Protein AF-A0A382MXR0-F1 (afdb_monomer_lite)

Foldseek 3Di:
DDDVVLVVVLVVVLVVVVVVVPDSVVSCVVSQLVSLLVVQDDPPDDPDPVVSVVGCSVVVVVVVVVVVVPDVVVVVPVVVVVVVVVCVVVCVVVVVVVVVCVVCVPPDDD

pLDDT: mean 84.45, std 12.99, range [44.72, 97.12]

InterPro domains:
  IPR004681 TRAP transporter large membrane protein DctM [PTHR33362] (6-102)
  IPR010656 TRAP C4-dicarboxylate transport system permease DctM subunit [PF06808] (12-100)

Radius of gyration: 26.58 Å; chains: 1; bounding box: 70×34×62 Å

Sequence (110 aa):
MTNPEVAILMLSSFILMVLLGFPVAFTLLAMGVFFGYYAYHDAGSINTISDAFNNNIFYLLNQNTYSVMENDTLVAIPLFLFMGYVVERANIVNKLFYSLQMAARNLPGS

Organism: NCBI:txid408172

Secondary structure (DSSP, 8-state):
---HHHHHHHHHHHHHHHHTT--HHHHHHHHHHHHHHHHS--TT--SSHHHHH--HHHHHHHHHHHHHHT-HHHHHHHHHHHHHHHHHHTTHHHHHHHHHHHHHTTS---

Structure (mmCIF, N/CA/C/O backbone):
data_AF-A0A382MXR0-F1
#
_entry.id   AF-A0A382MXR0-F1
#
loop_
_atom_site.group_PDB
_atom_site.id
_atom_site.type_symbol
_atom_site.label_atom_id
_atom_site.label_alt_id
_atom_site.label_comp_id
_atom_site.label_asym_id
_atom_site.label_entity_id
_atom_site.label_seq_id
_atom_site.pdbx_PDB_ins_code
_atom_site.Cartn_x
_atom_site.Cartn_y
_atom_site.Cartn_z
_atom_site.occupancy
_atom_site.B_iso_or_equiv
_atom_site.auth_seq_id
_atom_site.auth_comp_id
_atom_site.auth_asym_id
_atom_site.auth_atom_id
_atom_site.pdbx_PDB_model_num
ATOM 1 N N . MET A 1 1 ? 12.992 9.011 -24.026 1.00 44.72 1 MET A N 1
ATOM 2 C CA . MET A 1 1 ? 11.881 9.339 -24.949 1.00 44.72 1 MET A CA 1
ATOM 3 C C . MET A 1 1 ? 10.851 8.230 -24.815 1.00 44.72 1 MET A C 1
ATOM 5 O O . MET A 1 1 ? 11.226 7.070 -24.911 1.00 44.72 1 MET A O 1
ATOM 9 N N . THR A 1 2 ? 9.609 8.550 -24.453 1.00 61.34 2 THR A N 1
ATOM 10 C CA . THR A 1 2 ? 8.541 7.575 -24.182 1.00 61.34 2 THR A CA 1
ATOM 11 C C . THR A 1 2 ? 8.089 6.920 -25.483 1.00 61.34 2 THR A C 1
ATOM 13 O O . THR A 1 2 ? 7.253 7.462 -26.198 1.00 61.34 2 THR A O 1
ATOM 16 N N . ASN A 1 3 ? 8.665 5.758 -25.798 1.00 78.75 3 ASN A N 1
ATOM 17 C CA . ASN A 1 3 ? 8.239 4.938 -26.927 1.00 78.75 3 ASN A CA 1
ATOM 18 C C . ASN A 1 3 ? 6.846 4.360 -26.612 1.00 78.75 3 ASN A C 1
ATOM 20 O O . ASN A 1 3 ? 6.734 3.535 -25.699 1.00 78.75 3 ASN A O 1
ATOM 24 N N . PRO A 1 4 ? 5.781 4.767 -27.327 1.00 81.62 4 PRO A N 1
ATOM 25 C CA . PRO A 1 4 ? 4.420 4.298 -27.051 1.00 81.62 4 PRO A CA 1
ATOM 26 C C . PRO A 1 4 ? 4.281 2.779 -27.229 1.00 81.62 4 PRO A C 1
ATOM 28 O O . PRO A 1 4 ? 3.481 2.143 -26.548 1.00 81.62 4 PRO A O 1
ATOM 31 N N . GLU A 1 5 ? 5.119 2.182 -28.074 1.00 86.12 5 GLU A N 1
ATOM 32 C CA . GLU A 1 5 ? 5.215 0.735 -28.289 1.00 86.12 5 GLU A CA 1
ATOM 33 C C . GLU A 1 5 ? 5.515 -0.030 -26.990 1.00 86.12 5 GLU A C 1
ATOM 35 O O . GLU A 1 5 ? 4.892 -1.051 -26.700 1.00 86.12 5 GLU A O 1
ATOM 40 N N . VAL A 1 6 ? 6.410 0.504 -26.154 1.00 84.44 6 VAL A N 1
ATOM 41 C CA . VAL A 1 6 ? 6.814 -0.109 -24.879 1.00 84.44 6 VAL A CA 1
ATOM 42 C C . VAL A 1 6 ? 5.665 -0.068 -23.872 1.00 84.44 6 VAL A C 1
ATOM 44 O O . VAL A 1 6 ? 5.443 -1.036 -23.148 1.00 84.44 6 VAL A O 1
ATOM 47 N N . ALA A 1 7 ? 4.885 1.017 -23.861 1.00 85.00 7 ALA A N 1
ATOM 48 C CA . ALA A 1 7 ? 3.716 1.141 -22.992 1.00 85.00 7 ALA A CA 1
ATOM 49 C C . ALA A 1 7 ? 2.612 0.135 -23.367 1.00 85.00 7 ALA A C 1
ATOM 51 O O . ALA A 1 7 ? 2.029 -0.501 -22.487 1.00 85.00 7 ALA A O 1
ATOM 52 N N . ILE A 1 8 ? 2.363 -0.060 -24.667 1.00 89.69 8 ILE A N 1
ATOM 53 C CA . ILE A 1 8 ? 1.388 -1.045 -25.163 1.00 89.69 8 ILE A CA 1
ATOM 54 C C . ILE A 1 8 ? 1.846 -2.475 -24.841 1.00 89.69 8 ILE A C 1
ATOM 56 O O . ILE A 1 8 ? 1.027 -3.302 -24.431 1.00 89.69 8 ILE A O 1
ATOM 60 N N . LEU A 1 9 ? 3.145 -2.767 -24.960 1.00 89.69 9 LEU A N 1
ATOM 61 C CA . LEU A 1 9 ? 3.718 -4.058 -24.569 1.00 89.69 9 LEU A CA 1
ATOM 62 C C . LEU A 1 9 ? 3.621 -4.308 -23.057 1.00 89.69 9 LEU A C 1
ATOM 64 O O . LEU A 1 9 ? 3.255 -5.414 -22.651 1.00 89.69 9 LEU A O 1
ATOM 68 N N . MET A 1 10 ? 3.881 -3.297 -22.222 1.00 89.44 10 MET A N 1
ATOM 69 C CA . MET A 1 10 ? 3.746 -3.400 -20.762 1.00 89.44 10 MET A CA 1
ATOM 70 C C . MET A 1 10 ? 2.302 -3.716 -20.365 1.00 89.44 10 MET A C 1
ATOM 72 O O . MET A 1 10 ? 2.055 -4.616 -19.566 1.00 89.44 10 MET A O 1
ATOM 76 N N . LEU A 1 11 ? 1.334 -3.024 -20.970 1.00 90.69 11 LEU A N 1
ATOM 77 C CA . LEU A 1 11 ? -0.084 -3.236 -20.691 1.00 90.69 11 LEU A CA 1
ATOM 78 C C . LEU A 1 11 ? -0.572 -4.607 -21.184 1.00 90.69 11 LEU A C 1
ATOM 80 O O . LEU A 1 11 ? -1.250 -5.322 -20.448 1.00 90.69 11 LEU A O 1
ATOM 84 N N . SER A 1 12 ? -0.193 -5.007 -22.399 1.00 91.88 12 SER A N 1
ATOM 85 C CA . SER A 1 12 ? -0.607 -6.295 -22.974 1.00 91.88 12 SER A CA 1
ATOM 86 C C . SER A 1 12 ? -0.039 -7.480 -22.187 1.00 91.88 12 SER A C 1
ATOM 88 O O . SER A 1 12 ? -0.761 -8.427 -21.878 1.00 91.88 12 SER A O 1
ATOM 90 N N . SER A 1 13 ? 1.242 -7.418 -21.809 1.00 89.25 13 SER A N 1
ATOM 91 C CA . SER A 1 13 ? 1.887 -8.461 -20.999 1.00 89.25 13 SER A CA 1
ATOM 92 C C . SER A 1 13 ? 1.346 -8.515 -19.567 1.00 89.25 13 SER A C 1
ATOM 94 O O . SER A 1 13 ? 1.151 -9.609 -19.035 1.00 89.25 13 SER A O 1
ATOM 96 N N . PHE A 1 14 ? 1.025 -7.365 -18.965 1.00 91.00 14 PHE A N 1
ATOM 97 C CA . PHE A 1 14 ? 0.365 -7.301 -17.661 1.00 91.00 14 PHE A CA 1
ATOM 98 C C . PHE A 1 14 ? -0.994 -8.014 -17.671 1.00 91.00 14 PHE A C 1
ATOM 100 O O . PHE A 1 14 ? -1.247 -8.859 -16.813 1.00 91.00 14 PHE A O 1
ATOM 107 N N . ILE A 1 15 ? -1.839 -7.746 -18.673 1.00 91.94 15 ILE A N 1
ATOM 108 C CA . ILE A 1 15 ? -3.151 -8.400 -18.805 1.00 91.94 15 ILE A CA 1
ATOM 109 C C . ILE A 1 15 ? -2.992 -9.919 -18.940 1.00 91.94 15 ILE A C 1
ATOM 111 O O . ILE A 1 15 ? -3.692 -10.668 -18.260 1.00 91.94 15 ILE A O 1
ATOM 115 N N . LEU A 1 16 ? -2.043 -10.388 -19.759 1.00 92.12 16 LEU A N 1
ATOM 116 C CA . LEU A 1 16 ? -1.779 -11.822 -19.913 1.00 92.12 16 LEU A CA 1
ATOM 117 C C . LEU A 1 16 ? -1.370 -12.487 -18.590 1.00 92.12 16 LEU A C 1
ATOM 119 O O . LEU A 1 16 ? -1.868 -13.566 -18.276 1.00 92.12 16 LEU A O 1
ATOM 123 N N . MET A 1 17 ? -0.512 -11.848 -17.787 1.00 89.56 17 MET A N 1
ATOM 124 C CA . MET A 1 17 ? -0.109 -12.395 -16.485 1.00 89.56 17 MET A CA 1
ATOM 125 C C . MET A 1 17 ? -1.247 -12.420 -15.459 1.00 89.56 17 MET A C 1
ATOM 127 O O . MET A 1 17 ? -1.338 -13.368 -14.680 1.00 89.56 17 MET A O 1
ATOM 131 N N . VAL A 1 18 ? -2.133 -11.421 -15.468 1.00 90.69 18 VAL A N 1
ATOM 132 C CA . VAL A 1 18 ? -3.315 -11.411 -14.592 1.00 90.69 18 VAL A CA 1
ATOM 133 C C . VAL A 1 18 ? -4.292 -12.526 -14.980 1.00 90.69 18 VAL A C 1
ATOM 135 O O . VAL A 1 18 ? -4.834 -13.192 -14.100 1.00 90.69 18 VAL A O 1
ATOM 138 N N . LEU A 1 19 ? -4.469 -12.797 -16.279 1.00 92.19 19 LEU A N 1
ATOM 139 C CA . LEU A 1 19 ? -5.316 -13.897 -16.765 1.00 92.19 19 LEU A CA 1
ATOM 140 C C . LEU A 1 19 ? -4.775 -15.289 -16.402 1.00 92.19 19 LEU A C 1
ATOM 142 O O . LEU A 1 19 ? -5.561 -16.220 -16.247 1.00 92.19 19 LEU A O 1
ATOM 146 N N . LEU A 1 20 ? -3.459 -15.433 -16.207 1.00 90.12 20 LEU A N 1
ATOM 147 C CA . LEU A 1 20 ? -2.848 -16.659 -15.675 1.00 90.12 20 LEU A CA 1
ATOM 148 C C . LEU A 1 20 ? -3.154 -16.888 -14.179 1.00 90.12 20 LEU A C 1
ATOM 150 O O . LEU A 1 20 ? -2.806 -17.938 -13.643 1.00 90.12 20 LEU A O 1
ATOM 154 N N . GLY A 1 21 ? -3.810 -15.937 -13.503 1.00 88.31 21 GLY A N 1
ATOM 155 C CA . GLY A 1 21 ? -4.260 -16.071 -12.115 1.00 88.31 21 GLY A CA 1
ATOM 156 C C . GLY A 1 21 ? -3.172 -15.836 -11.065 1.00 88.31 21 GLY A C 1
ATOM 157 O O . GLY A 1 21 ? -3.372 -16.161 -9.894 1.00 88.31 21 GLY A O 1
ATOM 158 N N . PHE A 1 22 ? -2.018 -15.282 -11.450 1.00 86.94 22 PHE A N 1
ATOM 159 C CA . PHE A 1 22 ? -0.956 -14.956 -10.497 1.00 86.94 22 PHE A CA 1
ATOM 160 C C . PHE A 1 22 ? -1.355 -13.741 -9.634 1.00 86.94 22 PHE A C 1
ATOM 162 O O . PHE A 1 22 ? -1.989 -12.815 -10.149 1.00 86.94 22 PHE A O 1
ATOM 169 N N . PRO A 1 23 ? -0.998 -13.691 -8.334 1.00 91.50 23 PRO A N 1
ATOM 170 C CA . PRO A 1 23 ? -1.360 -12.563 -7.483 1.00 91.50 23 PRO A CA 1
ATOM 171 C C . PRO A 1 23 ? -0.844 -11.234 -8.048 1.00 91.50 23 PRO A C 1
ATOM 173 O O . PRO A 1 23 ? 0.349 -11.069 -8.321 1.00 91.50 23 PRO A O 1
ATOM 176 N N . VAL A 1 24 ? -1.754 -10.267 -8.184 1.00 91.38 24 VAL A N 1
ATOM 177 C CA . VAL A 1 24 ? -1.517 -9.023 -8.934 1.00 91.38 24 VAL A CA 1
ATOM 178 C C . VAL A 1 24 ? -0.326 -8.229 -8.385 1.00 91.38 24 VAL A C 1
ATOM 180 O O . VAL A 1 24 ? 0.461 -7.693 -9.161 1.00 91.38 24 VAL A O 1
ATOM 183 N N . ALA A 1 25 ? -0.116 -8.217 -7.065 1.00 90.88 25 ALA A N 1
ATOM 184 C CA . ALA A 1 25 ? 1.000 -7.506 -6.436 1.00 90.88 25 ALA A CA 1
ATOM 185 C C . ALA A 1 25 ? 2.374 -7.946 -6.978 1.00 90.88 25 ALA A C 1
ATOM 187 O O . ALA A 1 25 ? 3.212 -7.108 -7.307 1.00 90.88 25 ALA A O 1
ATOM 188 N N . PHE A 1 26 ? 2.587 -9.254 -7.136 1.00 90.00 26 PHE A N 1
ATOM 189 C CA . PHE A 1 26 ? 3.849 -9.775 -7.656 1.00 90.00 26 PHE A CA 1
ATOM 190 C C . PHE A 1 26 ? 3.988 -9.536 -9.162 1.00 90.00 26 PHE A C 1
ATOM 192 O O . PHE A 1 26 ? 5.088 -9.222 -9.617 1.00 90.00 26 PHE A O 1
ATOM 199 N N . THR A 1 27 ? 2.890 -9.614 -9.930 1.00 91.81 27 THR A N 1
ATOM 200 C CA . THR A 1 27 ? 2.925 -9.254 -11.362 1.00 91.81 27 THR A CA 1
ATOM 201 C C . THR A 1 27 ? 3.320 -7.794 -11.570 1.00 91.81 27 THR A C 1
ATOM 203 O O . THR A 1 27 ? 4.144 -7.510 -12.432 1.00 91.81 27 THR A O 1
ATOM 206 N N . LEU A 1 28 ? 2.791 -6.872 -10.758 1.00 91.31 28 LEU A N 1
ATOM 207 C CA . LEU A 1 28 ? 3.072 -5.440 -10.870 1.00 91.31 28 LEU A CA 1
ATOM 208 C C . LEU A 1 28 ? 4.517 -5.114 -10.504 1.00 91.31 28 LEU A C 1
ATOM 210 O O . LEU A 1 28 ? 5.155 -4.332 -11.204 1.00 91.31 28 LEU A O 1
ATOM 214 N N . LEU A 1 29 ? 5.047 -5.740 -9.450 1.00 90.44 29 LEU A N 1
ATOM 215 C CA . LEU A 1 29 ? 6.450 -5.586 -9.070 1.00 90.44 29 LEU A CA 1
ATOM 216 C C . LEU A 1 29 ? 7.366 -6.090 -10.190 1.00 90.44 29 LEU A C 1
ATOM 218 O O . LEU A 1 29 ? 8.223 -5.344 -10.658 1.00 90.44 29 LEU A O 1
ATOM 222 N N . ALA A 1 30 ? 7.162 -7.325 -10.662 1.00 89.75 30 ALA A N 1
ATOM 223 C CA . ALA A 1 30 ? 7.985 -7.912 -11.718 1.00 89.75 30 ALA A CA 1
ATOM 224 C C . ALA A 1 30 ? 7.934 -7.085 -13.012 1.00 89.75 30 ALA A C 1
ATOM 226 O O . ALA A 1 30 ? 8.972 -6.801 -13.607 1.00 89.75 30 ALA A O 1
ATOM 227 N N . MET A 1 31 ? 6.738 -6.642 -13.410 1.00 89.44 31 MET A N 1
ATOM 228 C CA . MET A 1 31 ? 6.532 -5.811 -14.593 1.00 89.44 31 MET A CA 1
ATOM 229 C C . MET A 1 31 ? 7.193 -4.434 -14.449 1.00 89.44 31 MET A C 1
ATOM 231 O O . MET A 1 31 ? 7.886 -3.983 -15.359 1.00 89.44 31 MET A O 1
ATOM 235 N N . GLY A 1 32 ? 7.038 -3.789 -13.288 1.00 87.44 32 GLY A N 1
ATOM 236 C CA . GLY A 1 32 ? 7.640 -2.490 -12.988 1.00 87.44 32 GLY A CA 1
ATOM 237 C C . GLY A 1 32 ? 9.167 -2.532 -12.964 1.00 87.44 32 GLY A C 1
ATOM 238 O O . GLY A 1 32 ? 9.810 -1.630 -13.493 1.00 87.44 32 GLY A O 1
ATOM 239 N N . VAL A 1 33 ? 9.759 -3.605 -12.430 1.00 88.50 33 VAL A N 1
ATOM 2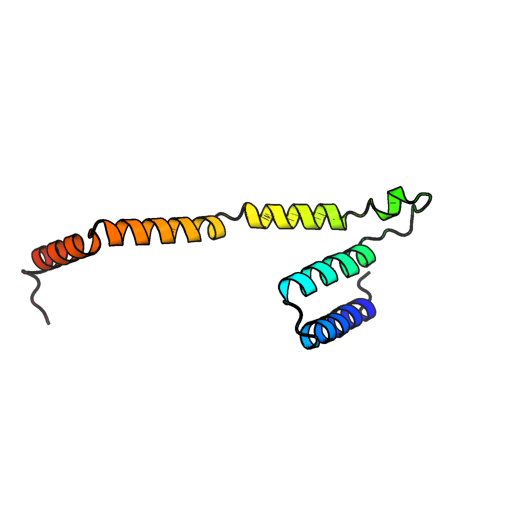40 C CA . VAL A 1 33 ? 11.215 -3.803 -12.456 1.00 88.50 33 VAL A CA 1
ATOM 241 C C . VAL A 1 33 ? 11.703 -4.121 -13.866 1.00 88.50 33 VAL A C 1
ATOM 243 O O . VAL A 1 33 ? 12.691 -3.539 -14.296 1.00 88.50 33 VAL A O 1
ATOM 246 N N . PHE A 1 34 ? 11.017 -4.989 -14.613 1.00 87.31 34 PHE A N 1
ATOM 247 C CA . PHE A 1 34 ? 11.426 -5.383 -15.965 1.00 87.31 34 PHE A CA 1
ATOM 248 C C . PHE A 1 34 ? 11.380 -4.211 -16.958 1.00 87.31 34 PHE A C 1
ATOM 250 O O . PHE A 1 34 ? 12.366 -3.917 -17.634 1.00 87.31 34 PHE A O 1
ATOM 257 N N . PHE A 1 35 ? 10.256 -3.492 -17.013 1.00 86.00 35 PHE A N 1
ATOM 258 C CA . PHE A 1 35 ? 10.111 -2.325 -17.885 1.00 86.00 35 PHE A CA 1
ATOM 259 C C . PHE A 1 35 ? 10.880 -1.108 -17.361 1.00 86.00 35 PHE A C 1
ATOM 261 O O . PHE A 1 35 ? 11.415 -0.336 -18.156 1.00 86.00 35 PHE A O 1
ATOM 268 N N . GLY A 1 36 ? 11.003 -0.955 -16.039 1.00 81.31 36 GLY A N 1
ATOM 269 C CA . GLY A 1 36 ? 11.855 0.062 -15.427 1.00 81.31 36 GLY A CA 1
ATOM 270 C C . GLY A 1 36 ? 13.335 -0.158 -15.741 1.00 81.31 36 GLY A C 1
ATOM 271 O O . GLY A 1 36 ? 14.032 0.792 -16.087 1.00 81.31 36 GLY A O 1
ATOM 272 N N . TYR A 1 37 ? 13.801 -1.408 -15.721 1.00 81.06 37 TYR A N 1
ATOM 273 C CA . TYR A 1 37 ? 15.154 -1.767 -16.138 1.00 81.06 37 TYR A CA 1
ATOM 274 C C . TYR A 1 37 ? 15.405 -1.362 -17.589 1.00 81.06 37 TYR A C 1
ATOM 276 O O . TYR A 1 37 ? 16.392 -0.688 -17.861 1.00 81.06 37 TYR A O 1
ATOM 284 N N . TYR A 1 38 ? 14.478 -1.689 -18.495 1.00 78.44 38 TYR A N 1
ATOM 285 C CA . TYR A 1 38 ? 14.555 -1.307 -19.906 1.00 78.44 38 TYR A 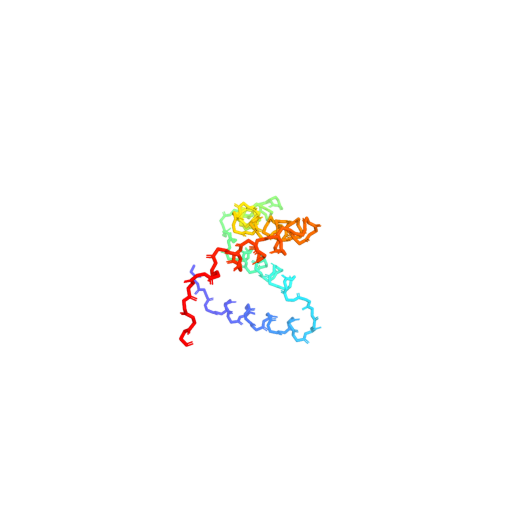CA 1
ATOM 286 C C . TYR A 1 38 ? 14.553 0.220 -20.121 1.00 78.44 38 TYR A C 1
ATOM 288 O O . TYR A 1 38 ? 15.279 0.721 -20.974 1.00 78.44 38 TYR A O 1
ATOM 296 N N . ALA A 1 39 ? 13.769 0.974 -19.343 1.00 74.69 39 ALA A N 1
ATOM 297 C CA . ALA A 1 39 ? 13.640 2.426 -19.492 1.00 74.69 39 ALA A CA 1
ATOM 298 C C . ALA A 1 39 ? 14.845 3.221 -18.957 1.00 74.69 39 ALA A C 1
ATOM 300 O O . ALA A 1 39 ? 15.200 4.246 -19.536 1.00 74.69 39 ALA A O 1
ATOM 301 N N . TYR A 1 40 ? 15.460 2.764 -17.863 1.00 69.44 40 TYR A N 1
ATOM 302 C CA . TYR A 1 40 ? 16.627 3.404 -17.238 1.00 69.44 40 TYR A CA 1
ATOM 303 C C . TYR A 1 40 ? 17.968 2.842 -17.732 1.00 69.44 40 TYR A C 1
ATOM 305 O O . TYR A 1 40 ? 19.022 3.191 -17.202 1.00 69.44 40 TYR A O 1
ATOM 313 N N . HIS A 1 41 ? 17.942 1.970 -18.740 1.00 66.31 41 HIS A N 1
ATOM 314 C CA . HIS A 1 41 ? 19.140 1.426 -19.357 1.00 66.31 41 HIS A CA 1
ATOM 315 C C . HIS A 1 41 ? 19.787 2.470 -20.282 1.00 66.31 41 HIS A C 1
ATOM 317 O O . HIS A 1 41 ? 19.370 2.656 -21.426 1.00 66.31 41 HIS A O 1
ATOM 323 N N . ASP A 1 42 ? 20.805 3.166 -19.775 1.00 61.44 42 ASP A N 1
ATOM 324 C CA . ASP A 1 42 ? 21.574 4.148 -20.539 1.00 61.44 42 ASP A CA 1
ATOM 325 C C . ASP A 1 42 ? 22.561 3.440 -21.488 1.00 61.44 42 ASP A C 1
ATOM 327 O O . ASP A 1 42 ? 23.406 2.649 -21.067 1.00 61.44 42 ASP A O 1
ATOM 331 N N . ALA A 1 43 ? 22.465 3.710 -22.792 1.00 54.41 43 ALA A N 1
ATOM 332 C CA . ALA A 1 43 ? 23.192 2.994 -23.850 1.00 54.41 43 ALA A CA 1
ATOM 333 C C . ALA A 1 43 ? 24.695 3.357 -23.968 1.00 54.41 43 ALA A C 1
ATOM 335 O O . ALA A 1 43 ? 25.339 2.996 -24.952 1.00 54.41 43 ALA A O 1
ATOM 336 N N . GLY A 1 44 ? 25.257 4.098 -23.005 1.00 56.03 44 GLY A N 1
ATOM 337 C CA . GLY A 1 44 ? 26.572 4.745 -23.122 1.00 56.03 44 GLY A CA 1
ATOM 338 C C . GLY A 1 44 ? 27.763 4.064 -22.436 1.00 56.03 44 GLY A C 1
ATOM 339 O O . GLY A 1 44 ? 28.895 4.451 -22.708 1.00 56.03 44 GLY A O 1
ATOM 340 N N . SER A 1 45 ? 27.573 3.071 -21.561 1.00 51.09 45 SER A N 1
ATOM 341 C CA . SER A 1 45 ? 28.700 2.402 -20.885 1.00 51.09 45 SER A CA 1
ATOM 342 C C . SER A 1 45 ? 28.346 0.974 -20.491 1.00 51.09 45 SER A C 1
ATOM 344 O O . SER A 1 45 ? 27.972 0.709 -19.354 1.00 51.09 45 SER A O 1
ATOM 346 N N . ILE A 1 46 ? 28.478 0.043 -21.434 1.00 50.31 46 ILE A N 1
ATOM 347 C CA . ILE A 1 46 ? 28.430 -1.390 -21.134 1.00 50.31 46 ILE A CA 1
ATOM 348 C C . ILE A 1 46 ? 29.751 -1.980 -21.590 1.00 50.31 46 ILE A C 1
ATOM 350 O O . ILE A 1 46 ? 29.893 -2.404 -22.733 1.00 50.31 46 ILE A O 1
ATOM 354 N N . ASN A 1 47 ? 30.732 -1.969 -20.691 1.00 56.41 47 ASN A N 1
ATOM 355 C CA . ASN A 1 47 ? 31.979 -2.704 -20.893 1.00 56.41 47 ASN A CA 1
ATOM 356 C C . ASN A 1 47 ? 32.091 -3.908 -19.939 1.00 56.41 47 ASN A C 1
ATOM 358 O O . ASN A 1 47 ? 32.908 -4.790 -20.187 1.00 56.41 47 ASN A O 1
ATOM 362 N N . THR A 1 48 ? 31.256 -4.004 -18.890 1.00 56.56 48 THR A N 1
ATOM 363 C CA . THR A 1 48 ? 31.358 -5.077 -17.883 1.00 56.56 48 THR A CA 1
ATOM 364 C C . THR A 1 48 ? 29.989 -5.550 -17.374 1.00 56.56 48 THR A C 1
ATOM 366 O O . THR A 1 48 ? 29.049 -4.768 -17.264 1.00 56.56 48 THR A O 1
ATOM 369 N N . ILE A 1 49 ? 29.882 -6.829 -16.983 1.00 59.28 49 ILE A N 1
ATOM 370 C CA . ILE A 1 49 ? 28.690 -7.443 -16.350 1.00 59.28 49 ILE A CA 1
ATOM 371 C C . ILE A 1 49 ? 28.251 -6.675 -15.082 1.00 59.28 49 ILE A C 1
ATOM 373 O O . ILE A 1 49 ? 27.075 -6.689 -14.728 1.00 59.28 49 ILE A O 1
ATOM 377 N N . SER A 1 50 ? 29.167 -5.954 -14.424 1.00 58.25 50 SER A N 1
ATOM 378 C CA . SER A 1 50 ? 28.871 -5.074 -13.285 1.00 58.25 50 SER A CA 1
ATOM 379 C C . SER A 1 50 ? 27.966 -3.891 -13.639 1.00 58.25 50 SER A C 1
ATOM 381 O O . SER A 1 50 ? 27.172 -3.472 -12.801 1.00 58.25 50 SER A O 1
ATOM 383 N N . ASP A 1 51 ? 28.033 -3.383 -14.871 1.00 57.06 51 ASP A N 1
ATOM 384 C CA . ASP A 1 51 ? 27.255 -2.216 -15.306 1.00 57.06 51 ASP A CA 1
ATOM 385 C C . ASP A 1 51 ? 25.792 -2.594 -15.577 1.00 57.06 51 ASP A C 1
ATOM 387 O O . ASP A 1 51 ? 24.888 -1.799 -15.338 1.00 57.06 51 ASP A O 1
ATOM 391 N N . ALA A 1 52 ? 25.536 -3.853 -15.957 1.00 57.53 52 ALA A N 1
ATOM 392 C CA . ALA A 1 52 ? 24.183 -4.384 -16.124 1.00 57.53 52 ALA A CA 1
ATOM 393 C C . ALA A 1 52 ? 23.397 -4.434 -14.801 1.00 57.53 52 ALA A C 1
ATOM 395 O O . ALA A 1 52 ? 22.170 -4.356 -14.827 1.00 57.53 52 ALA A O 1
ATOM 396 N N . PHE A 1 53 ? 24.081 -4.540 -13.657 1.00 59.22 53 PHE A N 1
ATOM 397 C CA . PHE A 1 53 ? 23.471 -4.457 -12.325 1.00 59.22 53 PHE A CA 1
ATOM 398 C C . PHE A 1 53 ? 23.474 -3.034 -11.750 1.00 59.22 53 PHE A C 1
ATOM 400 O O . PHE A 1 53 ? 22.719 -2.760 -10.817 1.00 59.22 53 PHE A O 1
ATOM 407 N N . ASN A 1 54 ? 24.260 -2.114 -12.315 1.00 62.03 54 ASN A N 1
ATOM 408 C CA . ASN A 1 54 ? 24.344 -0.719 -11.883 1.00 62.03 54 ASN A CA 1
ATOM 409 C C . ASN A 1 54 ? 23.236 0.146 -12.516 1.00 62.03 54 ASN A C 1
ATOM 411 O O . ASN A 1 54 ? 23.488 1.213 -13.073 1.00 62.03 54 ASN A O 1
ATOM 415 N N . ASN A 1 55 ? 21.994 -0.344 -12.473 1.00 68.25 55 ASN A N 1
ATOM 416 C CA . ASN A 1 55 ? 20.827 0.376 -12.971 1.00 68.25 55 ASN A CA 1
ATOM 417 C C . ASN A 1 55 ? 20.098 1.056 -11.802 1.00 68.25 55 ASN A C 1
ATOM 419 O O . ASN A 1 55 ? 19.752 0.412 -10.806 1.00 68.25 55 ASN A O 1
ATOM 423 N N . ASN A 1 56 ? 19.809 2.352 -11.956 1.00 77.31 56 ASN A N 1
ATOM 424 C CA . ASN A 1 56 ? 19.100 3.163 -10.964 1.00 77.31 56 ASN A CA 1
ATOM 425 C C . ASN A 1 56 ? 17.725 2.590 -10.581 1.00 77.31 56 ASN A C 1
ATOM 427 O O . ASN A 1 56 ? 17.215 2.921 -9.514 1.00 77.31 56 ASN A O 1
ATOM 431 N N . ILE A 1 57 ? 17.128 1.707 -11.391 1.00 83.00 57 ILE A N 1
ATOM 432 C CA . ILE A 1 57 ? 15.834 1.086 -11.090 1.00 83.00 57 ILE A CA 1
ATOM 433 C C . ILE A 1 57 ? 15.817 0.340 -9.752 1.00 83.00 57 ILE A C 1
ATOM 435 O O . ILE A 1 57 ? 14.832 0.429 -9.024 1.00 83.00 57 ILE A O 1
ATOM 439 N N . PHE A 1 58 ? 16.894 -0.361 -9.386 1.00 81.69 58 PHE A N 1
ATOM 440 C CA . PHE A 1 58 ? 16.937 -1.115 -8.128 1.00 81.69 58 PHE A CA 1
ATOM 441 C C . PHE A 1 58 ? 17.055 -0.186 -6.920 1.00 81.69 58 PHE A C 1
ATOM 443 O O . PHE A 1 58 ? 16.404 -0.415 -5.899 1.00 81.69 58 PHE A O 1
ATOM 450 N N . TYR A 1 59 ? 17.822 0.896 -7.063 1.00 85.38 59 TYR A N 1
ATOM 451 C CA . TYR A 1 59 ? 17.889 1.958 -6.064 1.00 85.38 59 TYR A CA 1
ATOM 452 C C . TYR A 1 59 ? 16.526 2.650 -5.901 1.00 85.38 59 TYR A C 1
ATOM 454 O O . TYR A 1 59 ? 16.034 2.789 -4.785 1.00 85.38 59 TYR A O 1
ATOM 462 N N . LEU A 1 60 ? 15.860 2.993 -7.008 1.00 86.25 60 LEU A N 1
ATOM 463 C CA . LEU A 1 60 ? 14.532 3.613 -7.003 1.00 86.25 60 LEU A CA 1
ATOM 464 C C . LEU A 1 60 ? 13.457 2.690 -6.418 1.00 86.25 60 LEU A C 1
ATOM 466 O O . LEU A 1 60 ? 12.612 3.153 -5.657 1.00 86.25 60 LEU A O 1
ATOM 470 N N . LEU A 1 61 ? 13.474 1.394 -6.738 1.00 88.44 61 LEU A N 1
ATOM 471 C CA . LEU A 1 61 ? 12.549 0.411 -6.167 1.00 88.44 61 LEU A CA 1
ATOM 472 C C . LEU A 1 61 ? 12.680 0.364 -4.641 1.00 88.44 61 LEU A C 1
ATOM 474 O O . LEU A 1 61 ? 11.681 0.410 -3.920 1.00 88.44 61 LEU A O 1
ATOM 478 N N . ASN A 1 62 ? 13.918 0.290 -4.156 1.00 90.00 62 ASN A N 1
ATOM 479 C CA . ASN A 1 62 ? 14.224 0.245 -2.736 1.00 90.00 62 ASN A CA 1
ATOM 480 C C . ASN A 1 62 ? 13.800 1.548 -2.031 1.00 90.00 62 ASN A C 1
ATOM 482 O O . ASN A 1 62 ? 13.072 1.498 -1.042 1.00 90.00 62 ASN A O 1
ATOM 486 N N . GLN A 1 63 ? 14.133 2.703 -2.612 1.00 91.31 63 GLN A N 1
ATOM 487 C CA . GLN A 1 63 ? 13.733 4.016 -2.102 1.00 91.31 63 GLN A CA 1
ATOM 488 C C . GLN A 1 63 ? 12.206 4.180 -2.023 1.00 91.31 63 GLN A C 1
ATOM 490 O O . GLN A 1 63 ? 11.688 4.642 -1.009 1.00 91.31 63 GLN A O 1
ATOM 495 N N . ASN A 1 64 ? 11.463 3.782 -3.062 1.00 90.75 64 ASN A N 1
ATOM 496 C CA . ASN A 1 64 ? 9.995 3.831 -3.046 1.00 90.75 64 ASN A CA 1
ATOM 497 C C . ASN A 1 64 ? 9.408 2.883 -1.993 1.00 90.75 64 ASN A C 1
ATOM 499 O O . ASN A 1 64 ? 8.421 3.217 -1.343 1.00 90.75 64 ASN A O 1
ATOM 503 N N . THR A 1 65 ? 10.029 1.720 -1.791 1.00 90.81 65 THR A N 1
ATOM 504 C CA . THR A 1 65 ? 9.608 0.772 -0.752 1.00 90.81 65 THR A CA 1
ATOM 505 C C . THR A 1 65 ? 9.781 1.375 0.641 1.00 90.81 65 THR A C 1
ATOM 507 O O . THR A 1 65 ? 8.843 1.342 1.436 1.00 90.81 65 THR A O 1
ATOM 510 N N . TYR A 1 66 ? 10.933 1.992 0.918 1.00 92.44 66 TYR A N 1
ATOM 511 C CA . TYR A 1 66 ? 11.155 2.699 2.180 1.00 92.44 66 TYR A CA 1
ATOM 512 C C . TYR A 1 66 ? 10.190 3.870 2.365 1.00 92.44 66 TYR A C 1
ATOM 514 O O . TYR A 1 66 ? 9.618 4.014 3.439 1.00 92.44 66 TYR A O 1
ATOM 522 N N . SER A 1 67 ? 9.906 4.634 1.307 1.00 92.56 67 SER A N 1
ATOM 523 C CA . SER A 1 67 ? 8.934 5.730 1.369 1.00 92.56 67 SER A CA 1
ATOM 524 C C . SER A 1 67 ? 7.524 5.266 1.761 1.00 92.56 67 SER A C 1
ATOM 526 O O . SER A 1 67 ? 6.812 5.994 2.450 1.00 92.56 67 SER A O 1
ATOM 528 N N . VAL A 1 68 ? 7.112 4.060 1.358 1.00 91.94 68 VAL A N 1
ATOM 529 C CA . VAL A 1 68 ? 5.836 3.474 1.798 1.00 91.94 68 VAL A CA 1
ATOM 530 C C . VAL A 1 68 ? 5.918 3.007 3.253 1.00 91.94 68 VAL A C 1
ATOM 532 O O . VAL A 1 68 ? 4.964 3.196 4.001 1.00 91.94 68 VAL A O 1
ATOM 535 N N . MET A 1 69 ? 7.042 2.425 3.677 1.00 92.75 69 MET A N 1
ATOM 536 C CA . MET A 1 69 ? 7.241 1.989 5.067 1.00 92.75 69 MET A CA 1
ATOM 537 C C . MET A 1 69 ? 7.266 3.158 6.062 1.00 92.75 69 MET A C 1
ATOM 539 O O . MET A 1 69 ? 6.780 3.011 7.179 1.00 92.75 69 MET A O 1
ATOM 543 N N . GLU A 1 70 ? 7.785 4.314 5.651 1.00 93.50 70 GLU A N 1
ATOM 544 C CA . GLU A 1 70 ? 7.819 5.553 6.441 1.00 93.50 70 GLU A CA 1
ATOM 545 C C . GLU A 1 70 ? 6.478 6.307 6.446 1.00 93.50 70 GLU A C 1
ATOM 547 O O . GLU A 1 70 ? 6.364 7.383 7.027 1.00 93.50 70 GLU A O 1
ATOM 552 N N . ASN A 1 71 ? 5.438 5.775 5.798 1.00 93.38 71 ASN A N 1
ATOM 553 C CA . ASN A 1 71 ? 4.149 6.444 5.737 1.00 93.38 71 ASN A CA 1
ATOM 554 C C . ASN A 1 71 ? 3.399 6.359 7.081 1.00 93.38 71 ASN A C 1
ATOM 556 O O . ASN A 1 71 ? 2.834 5.319 7.434 1.00 93.38 71 ASN A O 1
ATOM 560 N N . ASP A 1 72 ? 3.296 7.494 7.775 1.00 94.44 72 ASP A N 1
ATOM 561 C CA . ASP A 1 72 ? 2.596 7.617 9.063 1.00 94.44 72 ASP A CA 1
ATOM 562 C C . ASP A 1 72 ? 1.128 7.150 9.025 1.00 94.44 72 ASP A C 1
ATOM 564 O O . ASP A 1 72 ? 0.599 6.655 10.022 1.00 94.44 72 ASP A O 1
ATOM 568 N N . THR A 1 73 ? 0.452 7.250 7.874 1.00 94.12 73 THR A N 1
ATOM 569 C CA . THR A 1 73 ? -0.951 6.813 7.734 1.00 94.12 73 THR A CA 1
ATOM 570 C C . THR A 1 73 ? -1.068 5.295 7.817 1.00 94.12 73 THR A C 1
ATOM 572 O O . THR A 1 73 ? -2.002 4.780 8.430 1.00 94.12 73 THR A O 1
ATOM 575 N N . LEU A 1 74 ? -0.113 4.559 7.238 1.00 93.44 74 LEU A N 1
ATOM 576 C CA . LEU A 1 74 ? -0.092 3.097 7.323 1.00 93.44 74 LEU A CA 1
ATOM 577 C C . LEU A 1 74 ? 0.215 2.627 8.750 1.00 93.44 74 LEU A C 1
ATOM 579 O O . LEU A 1 74 ? -0.383 1.655 9.211 1.00 93.44 74 LEU A O 1
ATOM 583 N N . VAL A 1 75 ? 1.073 3.352 9.474 1.00 94.00 75 VAL A N 1
ATOM 584 C CA . VAL A 1 75 ? 1.373 3.094 10.895 1.00 94.00 75 VAL A CA 1
ATOM 585 C C . VAL A 1 75 ? 0.174 3.411 11.799 1.00 94.00 75 VAL A C 1
ATOM 587 O O . VAL A 1 75 ? -0.043 2.736 12.810 1.00 94.00 75 VAL A O 1
ATOM 590 N N . ALA A 1 76 ? -0.659 4.384 11.427 1.00 95.38 76 ALA A N 1
ATOM 591 C CA . ALA A 1 76 ? -1.868 4.716 12.173 1.00 95.38 76 ALA A CA 1
ATOM 592 C C . ALA A 1 76 ? -2.907 3.578 12.182 1.00 95.38 76 ALA A C 1
ATOM 594 O O . ALA A 1 76 ? -3.658 3.469 13.148 1.00 95.38 76 ALA A O 1
ATOM 595 N N . ILE A 1 77 ? -2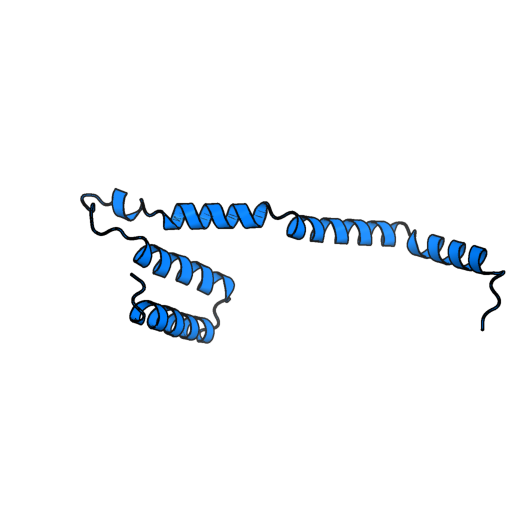.945 2.699 11.169 1.00 96.12 77 ILE A N 1
ATOM 596 C CA . ILE A 1 77 ? -3.965 1.636 11.063 1.00 96.12 77 ILE A CA 1
ATOM 597 C C . ILE A 1 77 ? -3.844 0.601 12.204 1.00 96.12 77 ILE A C 1
ATOM 599 O O . ILE A 1 77 ? -4.833 0.395 12.916 1.00 96.12 77 ILE A O 1
ATOM 603 N N . PRO A 1 78 ? -2.677 -0.034 12.456 1.00 94.94 78 PRO A N 1
ATOM 604 C CA . PRO A 1 78 ? -2.528 -0.946 13.590 1.00 94.94 78 PRO A CA 1
ATOM 605 C C . PRO A 1 78 ? -2.716 -0.261 14.945 1.00 94.94 78 PRO A C 1
ATOM 607 O O . PRO A 1 78 ? -3.318 -0.845 15.842 1.00 94.94 78 PRO A O 1
ATOM 610 N N . LEU A 1 79 ? -2.229 0.975 15.102 1.00 96.00 79 LEU A N 1
ATOM 611 C CA . LEU A 1 79 ? -2.373 1.736 16.347 1.00 96.00 79 LEU A CA 1
ATOM 612 C C . LEU A 1 79 ? -3.837 2.087 16.638 1.00 96.00 79 LEU A C 1
ATOM 614 O O . LEU A 1 79 ? -4.280 1.992 17.783 1.00 96.00 79 LEU A O 1
ATOM 618 N N . PHE A 1 80 ? -4.602 2.437 15.605 1.00 96.69 80 PHE A N 1
ATOM 619 C CA . PHE A 1 80 ? -6.038 2.666 15.706 1.00 96.69 80 PHE A CA 1
ATOM 620 C C . PHE A 1 80 ? -6.778 1.389 16.114 1.00 96.69 80 PHE A C 1
ATOM 622 O O . PHE A 1 80 ? -7.582 1.416 17.046 1.00 96.69 80 PHE A O 1
ATOM 629 N N . LEU A 1 81 ? -6.455 0.255 15.483 1.00 96.12 81 LEU A N 1
ATOM 630 C CA . LEU A 1 81 ? -7.003 -1.045 15.877 1.00 96.12 81 LEU A CA 1
ATOM 631 C C . LEU A 1 81 ? -6.631 -1.419 17.315 1.00 96.12 81 LEU A C 1
ATOM 633 O O . LEU A 1 81 ? -7.483 -1.903 18.058 1.00 96.12 81 LEU A O 1
ATOM 637 N N . PHE A 1 82 ? -5.392 -1.163 17.735 1.00 97.12 82 PHE A N 1
ATOM 638 C CA . PHE A 1 82 ? -4.949 -1.396 19.107 1.00 97.12 82 PHE A CA 1
ATOM 639 C C . PHE A 1 82 ? -5.751 -0.560 20.106 1.00 97.12 82 PHE A C 1
ATOM 641 O O . PHE A 1 82 ? -6.251 -1.096 21.094 1.00 97.12 82 PHE A O 1
ATOM 648 N N . MET A 1 83 ? -5.920 0.736 19.834 1.00 96.19 83 MET A N 1
ATOM 649 C CA . MET A 1 83 ? -6.732 1.617 20.671 1.00 96.19 83 MET A CA 1
ATOM 650 C C . MET A 1 83 ? -8.181 1.123 20.752 1.00 96.19 83 MET A C 1
ATOM 652 O O . MET A 1 83 ? -8.706 0.997 21.857 1.00 96.19 83 MET A O 1
ATOM 656 N N . GLY A 1 84 ? -8.790 0.760 19.619 1.00 94.50 84 GLY A N 1
ATOM 657 C CA . GLY A 1 84 ? -10.136 0.187 19.578 1.00 94.50 84 GLY A CA 1
ATOM 658 C C . GLY A 1 84 ? -10.261 -1.082 20.427 1.00 94.50 84 GLY A C 1
ATOM 659 O O . GLY A 1 84 ? -11.129 -1.161 21.296 1.00 94.50 84 GLY A O 1
ATOM 660 N N . TYR A 1 85 ? -9.337 -2.030 20.256 1.00 95.25 85 TYR A N 1
ATOM 661 C CA . TYR A 1 85 ? -9.313 -3.283 21.012 1.00 95.25 85 TYR A CA 1
ATOM 662 C C . TYR A 1 85 ? -9.126 -3.067 22.523 1.00 95.25 85 TYR A C 1
ATOM 664 O O . TYR A 1 85 ? -9.798 -3.701 23.338 1.00 95.25 85 TYR A O 1
ATOM 672 N N . VAL A 1 86 ? -8.237 -2.153 22.930 1.00 95.62 86 VAL A N 1
ATOM 673 C CA . VAL A 1 86 ? -8.023 -1.822 24.350 1.00 95.62 86 VAL A CA 1
ATOM 674 C C . VAL A 1 86 ? -9.266 -1.170 24.956 1.00 95.62 86 VAL A C 1
ATOM 676 O O . VAL A 1 86 ? -9.661 -1.529 26.066 1.00 95.62 86 VAL A O 1
ATOM 679 N N . VAL A 1 87 ? -9.898 -0.242 24.235 1.00 94.38 87 VAL A N 1
ATOM 680 C CA . VAL A 1 87 ? -11.117 0.458 24.668 1.00 94.38 87 VAL A CA 1
ATOM 681 C C . VAL A 1 87 ? -12.292 -0.511 24.835 1.00 94.38 87 VAL A C 1
ATOM 683 O O . VAL A 1 87 ? -13.022 -0.419 25.830 1.00 94.38 87 VAL A O 1
ATOM 686 N N . GLU A 1 88 ? -12.434 -1.472 23.920 1.00 94.44 88 GLU A N 1
ATOM 687 C CA . GLU A 1 88 ? -13.418 -2.554 24.005 1.00 94.44 88 GLU A CA 1
ATOM 688 C C . GLU A 1 88 ? -13.142 -3.461 25.213 1.00 94.44 88 GLU A C 1
ATOM 690 O O . GLU A 1 88 ? -14.005 -3.638 26.078 1.00 94.44 88 GLU A O 1
ATOM 695 N N . ARG A 1 89 ? -11.906 -3.957 25.352 1.00 93.69 89 ARG A N 1
ATOM 696 C CA . ARG A 1 89 ? -11.516 -4.861 26.445 1.00 93.69 89 ARG A CA 1
ATOM 697 C C . ARG A 1 89 ? -11.652 -4.217 27.827 1.00 93.69 89 ARG A C 1
ATOM 699 O O . ARG A 1 89 ? -12.021 -4.886 28.791 1.00 93.69 89 ARG A O 1
ATOM 706 N N . ALA A 1 90 ? -11.369 -2.922 27.939 1.00 93.94 90 ALA A N 1
ATOM 707 C CA . ALA A 1 90 ? -11.492 -2.173 29.185 1.00 93.94 90 ALA A CA 1
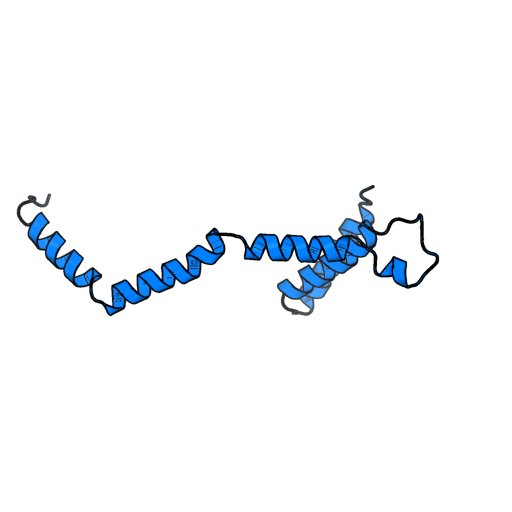ATOM 708 C C . ALA A 1 90 ? -12.949 -1.801 29.536 1.00 93.94 90 ALA A C 1
ATOM 710 O O . ALA A 1 90 ? -13.182 -1.170 30.571 1.00 93.94 90 ALA A O 1
ATOM 711 N N . ASN A 1 91 ? -13.935 -2.179 28.706 1.00 92.19 91 ASN A N 1
ATOM 712 C CA . ASN A 1 91 ? -15.345 -1.803 28.859 1.00 92.19 91 ASN A CA 1
ATOM 713 C C . ASN A 1 91 ? -15.556 -0.280 29.005 1.00 92.19 91 ASN A C 1
ATOM 715 O O . ASN A 1 91 ? -16.547 0.170 29.588 1.00 92.19 91 ASN A O 1
ATOM 719 N N . ILE A 1 92 ? -14.628 0.534 28.485 1.00 91.50 92 ILE A N 1
ATOM 720 C CA . ILE A 1 92 ? -14.674 1.997 28.619 1.00 91.50 92 ILE A CA 1
ATOM 721 C C . ILE A 1 92 ? -15.890 2.544 27.871 1.00 91.50 92 ILE A C 1
ATOM 723 O O . ILE A 1 92 ? -16.583 3.414 28.389 1.00 91.50 92 ILE A O 1
ATOM 727 N N . VAL A 1 93 ? -16.207 1.967 26.709 1.00 90.62 93 VAL A N 1
ATOM 728 C CA . VAL A 1 93 ? -17.371 2.330 25.886 1.00 90.62 93 VAL A CA 1
ATOM 729 C C . VAL A 1 93 ? -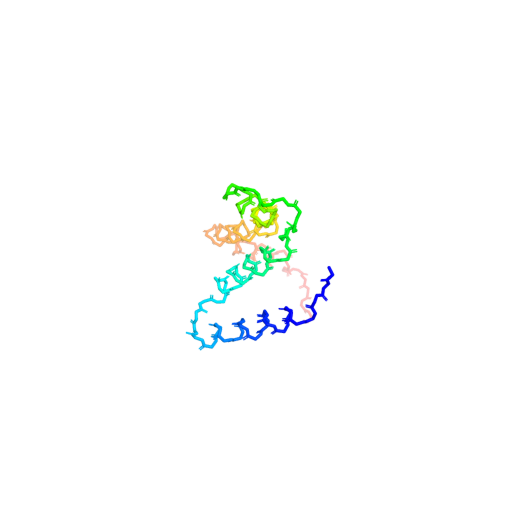18.674 2.243 26.687 1.00 90.62 93 VAL A C 1
ATOM 731 O O . VAL A 1 93 ? -19.440 3.202 26.728 1.00 90.62 93 VAL A O 1
ATOM 734 N N . ASN A 1 94 ? -18.890 1.136 27.403 1.00 92.50 94 ASN A N 1
ATOM 735 C CA . ASN A 1 94 ? -20.088 0.929 28.221 1.00 92.50 94 ASN A CA 1
ATOM 736 C C . ASN A 1 94 ? -20.194 1.960 29.357 1.00 92.50 94 ASN A C 1
ATOM 738 O O . ASN A 1 94 ? -21.267 2.508 29.611 1.00 92.50 94 ASN A O 1
ATOM 742 N N . LYS A 1 95 ? -19.070 2.274 30.014 1.00 92.75 95 LYS A N 1
ATOM 743 C CA . LYS A 1 95 ? -19.023 3.296 31.072 1.00 92.75 95 LYS A CA 1
ATOM 744 C C . LYS A 1 95 ? -19.290 4.699 30.530 1.00 92.75 95 LYS A C 1
ATOM 746 O O . LYS A 1 95 ? -20.009 5.465 31.170 1.00 92.75 95 LYS A O 1
ATOM 751 N N . LEU A 1 96 ? -18.754 5.018 29.352 1.00 93.19 96 LEU A N 1
ATOM 752 C CA . LEU A 1 96 ? -18.998 6.290 28.676 1.00 93.19 96 LEU A CA 1
ATOM 753 C C . LEU A 1 96 ? -20.476 6.442 28.310 1.00 93.19 96 LEU A C 1
ATOM 755 O O . LEU A 1 96 ? -21.068 7.454 28.674 1.00 93.19 96 LEU A O 1
ATOM 759 N N . PHE A 1 97 ? -21.104 5.432 27.699 1.00 93.06 97 PHE A N 1
ATOM 760 C CA . PHE A 1 97 ? -22.538 5.473 27.391 1.00 93.06 97 PHE A CA 1
ATOM 761 C C . PHE A 1 97 ? -23.408 5.647 28.639 1.00 93.06 97 PHE A C 1
ATOM 763 O O . PHE A 1 97 ? -24.325 6.467 28.629 1.00 93.06 97 PHE A O 1
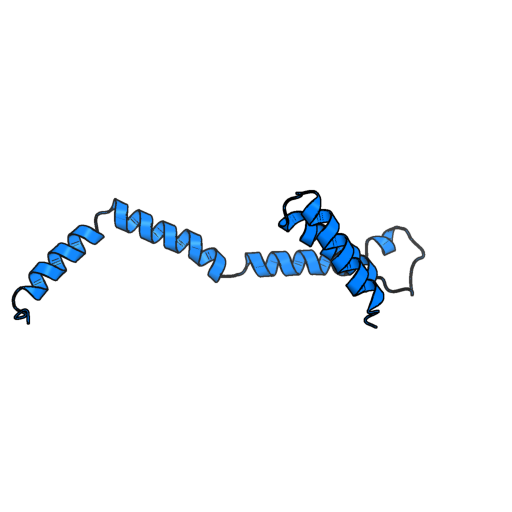ATOM 770 N N . TYR A 1 98 ? -23.090 4.952 29.734 1.00 93.62 98 TYR A N 1
ATOM 771 C CA . TYR A 1 98 ? -23.807 5.118 31.000 1.00 93.62 98 TYR A CA 1
ATOM 772 C C . TYR A 1 98 ? -23.667 6.543 31.563 1.00 93.62 98 TYR A C 1
ATOM 774 O O . TYR A 1 98 ? -24.657 7.162 31.955 1.00 93.62 98 TYR A O 1
ATOM 782 N N . SER A 1 99 ? -22.453 7.108 31.548 1.00 93.75 99 SER A N 1
ATOM 783 C CA . SER A 1 99 ? -22.230 8.496 31.978 1.00 93.75 99 SER A CA 1
ATOM 784 C C . SER A 1 99 ? -22.938 9.516 31.082 1.00 93.75 99 SER A C 1
ATOM 786 O O . SER A 1 99 ? -23.512 10.477 31.593 1.00 93.75 99 SER A O 1
ATOM 788 N N . LEU A 1 100 ? -22.970 9.281 29.765 1.00 93.25 100 LEU A N 1
ATOM 789 C CA . LEU A 1 100 ? -23.668 10.130 28.803 1.00 93.25 100 LEU A CA 1
ATOM 790 C C . LEU A 1 100 ? -25.179 10.109 29.058 1.00 93.25 100 LEU A C 1
ATOM 792 O O . LEU A 1 100 ? -25.807 11.162 29.090 1.00 93.25 100 LEU A O 1
ATOM 796 N N . GLN A 1 101 ? -25.755 8.931 29.308 1.00 91.44 101 GLN A N 1
ATOM 797 C CA . GLN A 1 101 ? -27.169 8.778 29.648 1.00 91.44 101 GLN A CA 1
ATOM 798 C C . GLN A 1 101 ? -27.524 9.511 30.949 1.00 91.44 101 GLN A C 1
ATOM 800 O O . GLN A 1 101 ? -28.562 10.167 31.035 1.00 91.44 101 GLN A O 1
ATOM 805 N N . MET A 1 102 ? -26.644 9.451 31.950 1.00 92.44 102 MET A N 1
ATOM 806 C CA . MET A 1 102 ? -26.830 10.162 33.214 1.00 92.44 102 MET A CA 1
ATOM 807 C C . MET A 1 102 ? -26.737 11.686 33.042 1.00 92.44 102 MET A C 1
ATOM 809 O O . MET A 1 102 ? -27.546 12.410 33.620 1.00 92.44 102 MET A O 1
ATOM 813 N N . ALA A 1 103 ? -25.802 12.174 32.220 1.00 93.38 103 ALA A N 1
ATOM 814 C CA . ALA A 1 103 ? -25.661 13.596 31.902 1.00 93.38 103 ALA A CA 1
ATOM 815 C C . ALA A 1 103 ? -26.834 14.130 31.059 1.00 93.38 103 ALA A C 1
ATOM 817 O O . ALA A 1 103 ? -27.322 15.233 31.298 1.00 93.38 103 ALA A O 1
ATOM 818 N N . ALA A 1 104 ? -27.329 13.335 30.108 1.00 92.38 104 ALA A N 1
ATOM 819 C CA . ALA A 1 104 ? -28.427 13.702 29.217 1.00 92.38 104 ALA A CA 1
ATOM 820 C C . ALA A 1 104 ? -29.823 13.578 29.856 1.00 92.38 104 ALA A C 1
ATOM 822 O O . ALA A 1 104 ? -30.804 13.991 29.245 1.00 92.38 104 ALA A O 1
ATOM 823 N N . ARG A 1 105 ? -29.937 13.065 31.091 1.00 86.75 105 ARG A N 1
ATOM 824 C CA . ARG A 1 105 ? -31.212 12.836 31.803 1.00 86.75 105 ARG A CA 1
ATOM 825 C C . ARG A 1 105 ? -32.148 14.054 31.851 1.00 86.75 105 ARG A C 1
ATOM 827 O O . ARG A 1 105 ? -33.358 13.874 31.925 1.00 86.75 105 ARG A O 1
ATOM 834 N N . ASN A 1 106 ? -31.601 15.270 31.855 1.00 83.44 106 ASN A N 1
ATOM 835 C CA . ASN A 1 106 ? -32.380 16.508 31.960 1.00 83.44 106 ASN A CA 1
ATOM 836 C C . ASN A 1 106 ? -32.658 17.183 30.606 1.00 83.44 106 ASN A C 1
ATOM 838 O O . ASN A 1 106 ? -33.252 18.260 30.589 1.00 83.44 106 ASN A O 1
ATOM 842 N N . LEU A 1 107 ? -32.230 16.596 29.485 1.00 84.50 107 LEU A N 1
ATOM 843 C CA . LEU A 1 107 ? -32.570 17.103 28.158 1.00 84.50 107 LEU A CA 1
ATOM 844 C C . LEU A 1 107 ? -33.968 16.583 27.783 1.00 84.50 107 LEU A C 1
ATOM 846 O O . LEU A 1 107 ? -34.131 15.367 27.658 1.00 84.50 107 LEU A O 1
ATOM 850 N N . PRO A 1 108 ? -34.988 17.456 27.632 1.00 73.88 108 PRO A N 1
ATOM 851 C CA . PRO A 1 108 ? -36.299 17.024 27.167 1.00 73.88 108 PRO A CA 1
ATOM 852 C C . PRO A 1 108 ? -36.146 16.456 25.753 1.00 73.88 108 PRO A C 1
ATOM 854 O O . PRO A 1 108 ? -35.717 17.160 24.839 1.00 73.88 108 PRO A O 1
ATOM 857 N N . GLY A 1 109 ? -36.445 15.166 25.595 1.00 74.38 109 GLY A N 1
ATOM 858 C CA . GLY A 1 109 ? -36.518 14.535 24.282 1.00 74.38 109 GLY A CA 1
ATOM 859 C C . GLY A 1 109 ? -37.661 15.164 23.491 1.00 74.38 109 GLY A C 1
ATOM 860 O O . GLY A 1 109 ? -38.787 15.207 23.986 1.00 74.38 109 GLY A O 1
ATOM 861 N N . SER A 1 110 ? -37.352 15.694 22.307 1.00 61.84 110 SER A N 1
ATOM 862 C CA . SER A 1 110 ? -38.362 16.029 21.299 1.00 61.84 110 SER A CA 1
ATOM 863 C C . SER A 1 110 ? -38.849 14.776 20.589 1.00 61.84 110 SER A C 1
ATOM 865 O O . SER A 1 110 ? -38.065 13.807 20.493 1.00 61.84 110 SER A O 1
#